Protein AF-A0A1R1MJH5-F1 (afdb_monomer_lite)

pLDDT: mean 70.51, std 16.41, range [31.42, 94.25]

Structure (mmCIF, N/CA/C/O backbone):
data_AF-A0A1R1MJH5-F1
#
_entry.id   AF-A0A1R1MJH5-F1
#
loop_
_atom_site.group_PDB
_atom_site.id
_atom_site.type_symbol
_atom_site.label_atom_id
_atom_site.label_alt_id
_atom_site.label_comp_id
_atom_site.label_asym_id
_atom_site.label_entity_id
_atom_site.label_seq_id
_atom_site.pdbx_PDB_ins_code
_atom_site.Cartn_x
_atom_site.Cartn_y
_atom_site.Cartn_z
_atom_site.occupancy
_atom_site.B_iso_or_equiv
_atom_site.auth_seq_id
_atom_site.auth_comp_id
_atom_site.auth_asym_id
_atom_site.auth_atom_id
_atom_site.pdbx_PDB_model_num
ATOM 1 N N . MET A 1 1 ? 32.918 17.765 -1.042 1.00 53.97 1 MET A N 1
ATOM 2 C CA . MET A 1 1 ? 32.740 16.580 -1.909 1.00 53.97 1 MET A CA 1
ATOM 3 C C . MET A 1 1 ? 31.893 15.475 -1.240 1.00 53.97 1 MET A C 1
ATOM 5 O O . MET A 1 1 ? 32.100 14.317 -1.552 1.00 53.97 1 MET A O 1
ATOM 9 N N . CYS A 1 2 ? 30.909 15.801 -0.374 1.00 69.25 2 CYS A N 1
ATOM 10 C CA . CYS A 1 2 ? 30.060 14.796 0.315 1.00 69.25 2 CYS A CA 1
ATOM 11 C C . CYS A 1 2 ? 28.548 15.100 0.307 1.00 69.25 2 CYS A C 1
ATOM 13 O O . CYS A 1 2 ? 27.757 14.283 0.765 1.00 69.25 2 CYS A O 1
ATOM 15 N N . ASN A 1 3 ? 28.113 16.252 -0.213 1.00 74.31 3 ASN A N 1
ATOM 16 C CA . ASN A 1 3 ? 26.700 16.648 -0.137 1.00 74.31 3 ASN A CA 1
ATOM 17 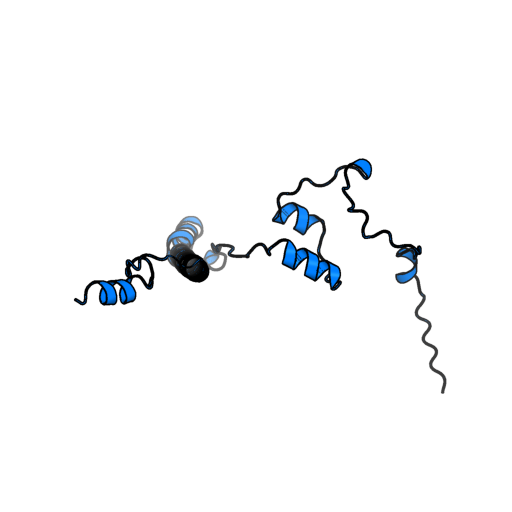C C . ASN A 1 3 ? 25.803 15.727 -0.977 1.00 74.31 3 ASN A C 1
ATOM 19 O O . ASN A 1 3 ? 24.674 15.445 -0.582 1.00 74.31 3 ASN A O 1
ATOM 23 N N . ALA A 1 4 ? 26.317 15.235 -2.108 1.00 73.56 4 ALA A N 1
ATOM 24 C CA . ALA A 1 4 ? 25.584 14.337 -2.994 1.00 73.56 4 ALA A CA 1
ATOM 25 C C . ALA A 1 4 ? 25.313 12.985 -2.323 1.00 73.56 4 ALA A C 1
ATOM 27 O O . ALA A 1 4 ? 24.180 12.524 -2.337 1.00 73.56 4 ALA A O 1
ATOM 28 N N . GLU A 1 5 ? 26.309 12.398 -1.657 1.00 78.94 5 GLU A N 1
ATOM 29 C CA . GLU A 1 5 ? 26.157 11.112 -0.963 1.00 78.94 5 GLU A CA 1
ATOM 30 C C . GLU A 1 5 ? 25.220 11.210 0.250 1.00 78.94 5 GLU A C 1
ATOM 32 O O . GLU A 1 5 ? 24.364 10.349 0.448 1.00 78.94 5 GLU A O 1
ATOM 37 N N . ILE A 1 6 ? 25.288 12.311 1.009 1.00 79.69 6 ILE A N 1
ATOM 38 C CA . ILE A 1 6 ? 24.347 12.575 2.112 1.00 79.69 6 ILE A CA 1
ATOM 39 C C . ILE A 1 6 ? 22.917 12.743 1.574 1.00 79.69 6 ILE A C 1
ATOM 41 O O . ILE A 1 6 ? 21.968 12.195 2.137 1.00 79.69 6 ILE A O 1
ATOM 45 N N . SER A 1 7 ? 22.757 13.449 0.452 1.00 73.94 7 SER A N 1
ATOM 46 C CA . SER A 1 7 ? 21.454 13.625 -0.198 1.00 73.94 7 SER A CA 1
ATOM 47 C C . SER A 1 7 ? 20.909 12.291 -0.720 1.00 73.94 7 SER A C 1
ATOM 49 O O . SER A 1 7 ? 19.758 11.961 -0.457 1.00 73.94 7 SER A O 1
ATOM 51 N N . LYS A 1 8 ? 21.741 11.454 -1.355 1.00 76.81 8 LYS A N 1
ATOM 52 C CA . LYS A 1 8 ? 21.364 10.101 -1.801 1.00 76.81 8 LYS A CA 1
ATOM 53 C C . LYS A 1 8 ? 20.891 9.230 -0.632 1.00 76.81 8 LYS A C 1
ATOM 55 O O . LYS A 1 8 ? 19.898 8.523 -0.776 1.00 76.81 8 LYS A O 1
ATOM 60 N N . ALA A 1 9 ? 21.538 9.309 0.533 1.00 74.50 9 ALA A N 1
ATOM 61 C CA . ALA A 1 9 ? 21.145 8.539 1.715 1.00 74.50 9 ALA A CA 1
ATOM 62 C C . ALA A 1 9 ? 19.782 8.970 2.294 1.00 74.50 9 ALA A C 1
ATOM 64 O O . ALA A 1 9 ? 18.968 8.119 2.649 1.00 74.50 9 ALA A O 1
ATOM 65 N N . ILE A 1 10 ? 19.512 10.278 2.367 1.00 72.31 10 ILE A N 1
ATOM 66 C CA . ILE A 1 10 ? 18.257 10.814 2.927 1.00 72.31 10 ILE A CA 1
ATOM 67 C C . ILE A 1 10 ? 17.105 10.656 1.931 1.00 72.31 10 ILE A C 1
ATOM 69 O O . ILE A 1 10 ? 16.021 10.179 2.274 1.00 72.31 10 ILE A O 1
ATOM 73 N N . THR A 1 11 ? 17.323 11.070 0.685 1.00 70.56 11 THR A N 1
ATOM 74 C CA . THR A 1 11 ? 16.286 11.112 -0.346 1.00 70.56 11 THR A CA 1
ATOM 75 C C . THR A 1 11 ? 16.148 9.781 -1.073 1.00 70.56 11 THR A C 1
ATOM 77 O O . THR A 1 11 ? 15.126 9.567 -1.717 1.00 70.56 11 THR A O 1
ATOM 80 N N . GLY A 1 12 ? 17.105 8.855 -0.957 1.00 66.50 12 GLY A N 1
ATOM 81 C CA . GLY A 1 12 ? 17.067 7.521 -1.573 1.00 66.50 12 GLY A CA 1
ATOM 82 C C . GLY A 1 12 ? 17.055 7.524 -3.105 1.00 66.50 12 GLY A C 1
ATOM 83 O O . GLY A 1 12 ? 16.678 6.525 -3.711 1.00 66.50 12 GLY A O 1
ATOM 84 N N . GLU A 1 13 ? 17.400 8.649 -3.730 1.00 63.50 13 GLU A N 1
ATOM 85 C CA . GLU A 1 13 ? 17.380 8.850 -5.177 1.00 63.50 13 GLU A CA 1
ATOM 86 C C . GLU A 1 13 ? 18.811 9.010 -5.690 1.00 63.50 13 GLU A C 1
ATOM 88 O O . GLU A 1 13 ? 19.578 9.803 -5.151 1.00 63.50 13 GLU A O 1
ATOM 93 N N . ILE A 1 14 ? 19.171 8.256 -6.731 1.00 64.31 14 ILE A N 1
ATOM 94 C CA . ILE A 1 14 ? 20.540 8.214 -7.261 1.00 64.31 14 ILE A CA 1
ATOM 95 C C . ILE A 1 14 ? 20.716 9.210 -8.423 1.00 64.31 14 ILE A C 1
ATOM 97 O O . ILE A 1 14 ? 21.725 9.904 -8.472 1.00 64.31 14 ILE A O 1
ATOM 101 N N . LEU A 1 15 ? 19.721 9.356 -9.311 1.00 54.62 15 LEU A N 1
ATOM 102 C CA . LEU A 1 15 ? 19.830 10.185 -10.523 1.00 54.62 15 LEU A CA 1
ATOM 103 C C . LEU A 1 15 ? 19.662 11.697 -10.311 1.00 54.62 15 LEU A C 1
ATOM 105 O O . LEU A 1 15 ? 20.277 12.479 -11.024 1.00 54.62 15 LEU A O 1
ATOM 109 N N . THR A 1 16 ? 18.838 12.146 -9.359 1.00 58.53 16 THR A N 1
ATOM 110 C CA . THR A 1 16 ? 18.654 13.591 -9.104 1.00 58.53 16 THR A CA 1
ATOM 111 C C . THR A 1 16 ? 19.905 14.224 -8.485 1.00 58.53 16 THR A C 1
ATOM 113 O O . THR A 1 16 ? 20.154 15.413 -8.680 1.00 58.53 16 THR A O 1
ATOM 116 N N . ALA A 1 17 ? 20.716 13.421 -7.787 1.00 58.12 17 ALA A N 1
ATOM 117 C CA . ALA A 1 17 ? 21.965 13.841 -7.159 1.00 58.12 17 ALA A CA 1
ATOM 118 C C . ALA A 1 17 ? 23.191 13.717 -8.083 1.00 58.12 17 ALA A C 1
ATOM 120 O O . ALA A 1 17 ? 24.133 14.497 -7.935 1.00 58.12 17 ALA A O 1
ATOM 121 N N . ASP A 1 18 ? 23.189 12.767 -9.025 1.00 59.12 18 ASP A N 1
ATOM 122 C CA . ASP A 1 18 ? 24.289 12.549 -9.968 1.00 59.12 18 ASP A CA 1
ATOM 123 C C . ASP A 1 18 ? 23.952 13.164 -11.331 1.00 59.12 18 ASP A C 1
ATOM 125 O O . ASP A 1 18 ? 23.244 12.579 -12.150 1.00 59.12 18 ASP A O 1
ATOM 129 N N . LYS A 1 19 ? 24.446 14.382 -11.585 1.00 53.78 19 LYS A N 1
ATOM 130 C CA . LYS A 1 19 ? 24.326 15.056 -12.888 1.00 53.78 19 LYS A CA 1
ATOM 131 C C . LYS A 1 19 ? 25.270 14.412 -13.915 1.00 53.78 19 LYS A C 1
ATOM 133 O O . LYS A 1 19 ? 26.179 15.058 -14.426 1.00 53.78 19 LYS A O 1
ATOM 138 N N . GLY A 1 20 ? 25.070 13.131 -14.207 1.00 56.78 20 GLY A N 1
ATOM 139 C CA . GLY A 1 20 ? 25.690 12.449 -15.336 1.00 56.78 20 GLY A CA 1
ATOM 140 C C . GLY A 1 20 ? 24.938 12.803 -16.617 1.00 56.78 20 GLY A C 1
ATOM 141 O O . GLY A 1 20 ? 23.724 12.645 -16.687 1.00 56.78 20 GLY A O 1
ATOM 142 N N . ASN A 1 21 ? 25.655 13.283 -17.632 1.00 56.31 21 ASN A N 1
ATOM 143 C CA . ASN A 1 21 ? 25.151 13.837 -18.899 1.00 56.31 21 ASN A CA 1
ATOM 144 C C . ASN A 1 21 ? 24.396 12.832 -19.810 1.00 56.31 21 ASN A C 1
ATOM 146 O O . ASN A 1 21 ? 24.284 13.029 -21.017 1.00 56.31 21 ASN A O 1
ATOM 150 N N . THR A 1 22 ? 23.912 11.704 -19.288 1.00 59.91 22 THR A N 1
ATOM 151 C CA . THR A 1 22 ? 23.217 10.675 -20.070 1.00 59.91 22 THR A CA 1
ATOM 152 C C . THR A 1 22 ? 22.180 9.973 -19.197 1.00 59.91 22 THR A C 1
ATOM 154 O O . THR A 1 22 ? 22.496 9.075 -18.419 1.00 59.91 22 THR A O 1
ATOM 157 N N . GLY A 1 23 ? 20.918 10.392 -19.306 1.00 63.09 23 GLY A N 1
ATOM 158 C CA . GLY A 1 23 ? 19.806 9.701 -18.658 1.00 63.09 23 GLY A CA 1
ATOM 159 C C . GLY A 1 23 ? 19.523 8.373 -19.361 1.00 63.09 23 GLY A C 1
ATOM 160 O O . GLY A 1 23 ? 19.126 8.362 -20.522 1.00 63.09 23 GLY A O 1
ATOM 161 N N . SER A 1 24 ? 19.719 7.248 -18.670 1.00 71.50 24 SER A N 1
ATOM 162 C CA . SER A 1 24 ? 19.341 5.922 -19.176 1.00 71.50 24 SER A CA 1
ATOM 163 C C . SER A 1 24 ? 17.858 5.643 -18.906 1.00 71.50 24 SER A C 1
ATOM 165 O O . SER A 1 24 ? 17.382 5.825 -17.783 1.00 71.50 24 SER A O 1
ATOM 167 N N . TYR A 1 25 ? 17.121 5.156 -19.910 1.00 72.12 25 TYR A N 1
ATOM 168 C CA . TYR A 1 25 ? 15.702 4.785 -19.781 1.00 72.12 25 TYR A CA 1
ATOM 169 C C . TYR A 1 25 ? 15.461 3.750 -18.668 1.00 72.12 25 TYR A C 1
ATOM 171 O O . TYR A 1 25 ? 14.515 3.870 -17.887 1.00 72.12 25 TYR A O 1
ATOM 179 N N . ALA A 1 26 ? 16.368 2.775 -18.529 1.00 72.75 26 ALA A N 1
ATOM 180 C CA . ALA A 1 26 ? 16.310 1.771 -17.466 1.00 72.75 26 ALA A CA 1
ATOM 181 C C . ALA A 1 26 ? 16.351 2.410 -16.068 1.00 72.75 26 ALA A C 1
ATOM 183 O O . ALA A 1 26 ? 15.689 1.952 -15.138 1.00 72.75 26 ALA A O 1
ATOM 184 N N . LEU A 1 27 ? 17.086 3.512 -15.932 1.00 69.12 27 LEU A N 1
ATOM 185 C CA . LEU A 1 27 ? 17.245 4.218 -14.671 1.00 69.12 27 LEU A CA 1
ATOM 186 C C . LEU A 1 27 ? 16.001 5.048 -14.335 1.00 69.12 27 LEU A C 1
ATOM 188 O O . LEU A 1 27 ? 15.529 5.005 -13.200 1.00 69.12 27 LEU A O 1
ATOM 192 N N . ALA A 1 28 ? 15.396 5.710 -15.326 1.00 74.44 28 ALA A N 1
ATOM 193 C CA . ALA A 1 28 ? 14.120 6.408 -15.155 1.00 74.44 28 ALA A CA 1
ATOM 194 C C . ALA A 1 28 ? 13.000 5.466 -14.661 1.00 74.44 28 ALA A C 1
ATOM 196 O O . ALA A 1 28 ? 12.231 5.836 -13.771 1.00 74.44 28 ALA A O 1
ATOM 197 N N . LYS A 1 29 ? 12.957 4.221 -15.163 1.00 80.00 29 LYS A N 1
ATOM 198 C CA . LYS A 1 29 ?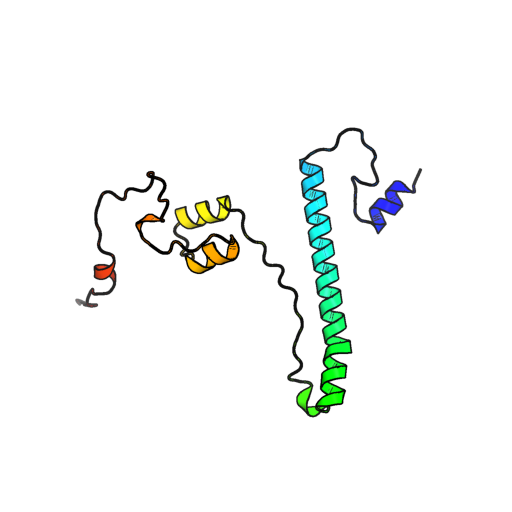 12.000 3.197 -14.711 1.00 80.00 29 LYS A CA 1
ATOM 199 C C . LYS A 1 29 ? 12.177 2.851 -13.226 1.00 80.00 29 LYS A C 1
ATOM 201 O O . LYS A 1 29 ? 11.210 2.899 -12.467 1.00 80.00 29 LYS A O 1
ATOM 206 N N . VAL A 1 30 ? 13.409 2.587 -12.784 1.00 80.31 30 VAL A N 1
ATOM 207 C CA . VAL A 1 30 ? 13.711 2.281 -11.369 1.00 80.31 30 VAL A CA 1
ATOM 208 C C . VAL A 1 30 ? 13.367 3.460 -10.449 1.00 80.31 30 VAL A C 1
ATOM 210 O O . VAL A 1 30 ? 12.852 3.271 -9.340 1.00 80.31 30 VAL A O 1
ATOM 213 N N . HIS A 1 31 ? 13.602 4.688 -10.912 1.00 78.06 31 HIS A N 1
ATOM 214 C CA . HIS A 1 31 ? 13.219 5.901 -10.192 1.00 78.06 31 HIS A CA 1
ATOM 215 C C . HIS A 1 31 ? 11.707 6.004 -9.996 1.00 78.06 31 HIS A C 1
ATOM 217 O O . HIS A 1 31 ? 11.242 6.204 -8.871 1.00 78.06 31 HIS A O 1
ATOM 223 N N . TYR A 1 32 ? 10.938 5.801 -11.064 1.00 81.69 32 TYR A N 1
ATOM 224 C CA . TYR A 1 32 ? 9.482 5.804 -10.998 1.00 81.69 32 TYR A CA 1
ATOM 225 C C . TYR A 1 32 ? 8.947 4.730 -10.037 1.00 81.69 32 TYR A C 1
ATOM 227 O O . TYR A 1 32 ? 8.088 5.009 -9.197 1.00 81.69 32 TYR A O 1
ATOM 235 N N . GLU A 1 33 ? 9.507 3.519 -10.072 1.00 83.38 33 GLU A N 1
ATOM 236 C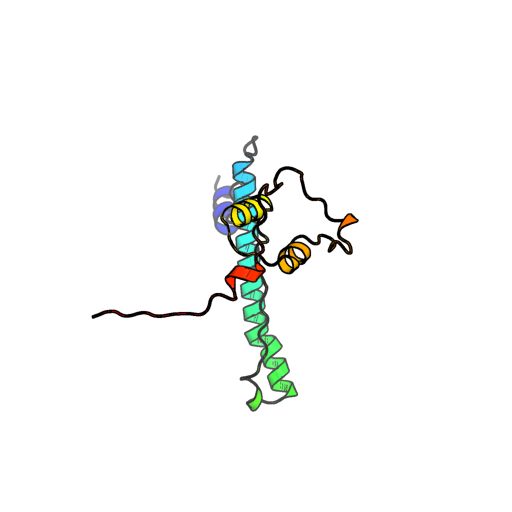 CA . GLU A 1 33 ? 9.138 2.444 -9.144 1.00 83.38 33 GLU A CA 1
ATOM 237 C C . GLU A 1 33 ? 9.439 2.795 -7.680 1.00 83.38 33 GLU A C 1
ATOM 239 O O . GLU A 1 33 ? 8.637 2.504 -6.786 1.00 83.38 33 GLU A O 1
ATOM 244 N N . THR A 1 34 ? 10.578 3.437 -7.414 1.00 84.50 34 THR A N 1
ATOM 245 C CA . THR A 1 34 ? 10.975 3.858 -6.061 1.00 84.50 34 THR A CA 1
ATOM 246 C C . THR A 1 34 ? 10.053 4.951 -5.529 1.00 84.50 34 THR A C 1
ATOM 248 O O . THR A 1 34 ? 9.575 4.855 -4.393 1.00 84.50 34 THR A O 1
ATOM 251 N N . LEU A 1 35 ? 9.724 5.940 -6.365 1.00 83.81 35 LEU A N 1
ATOM 252 C CA . LEU A 1 35 ? 8.749 6.983 -6.045 1.00 83.81 35 LEU A CA 1
ATOM 253 C C . LEU A 1 35 ? 7.373 6.381 -5.743 1.00 83.81 35 LEU A C 1
ATOM 255 O O . LEU A 1 35 ? 6.789 6.673 -4.698 1.00 83.81 35 LEU A O 1
ATOM 259 N N . LYS A 1 36 ? 6.891 5.458 -6.584 1.00 87.56 36 LYS A N 1
ATOM 260 C CA . LYS A 1 36 ? 5.625 4.739 -6.373 1.00 87.56 36 LYS A CA 1
ATOM 261 C C . LYS A 1 36 ? 5.625 3.972 -5.047 1.00 87.56 36 LYS A C 1
ATOM 263 O O . LYS A 1 36 ? 4.673 4.066 -4.269 1.00 87.56 36 LYS A O 1
ATOM 268 N N . LYS A 1 37 ? 6.707 3.246 -4.738 1.00 86.62 37 LYS A N 1
ATOM 269 C CA . LYS A 1 37 ? 6.880 2.522 -3.462 1.00 86.62 37 LYS A CA 1
ATOM 270 C C . LYS A 1 37 ? 6.866 3.471 -2.261 1.00 86.62 37 LYS A C 1
ATOM 272 O O . LYS A 1 37 ? 6.250 3.149 -1.244 1.00 86.62 37 LYS A O 1
ATOM 277 N N . ARG A 1 38 ? 7.504 4.641 -2.362 1.00 86.12 38 ARG A N 1
ATOM 278 C CA . ARG A 1 38 ? 7.474 5.667 -1.309 1.00 86.12 38 ARG A CA 1
ATOM 279 C C . ARG A 1 38 ? 6.072 6.240 -1.128 1.00 86.12 38 ARG A C 1
ATOM 281 O O . ARG A 1 38 ? 5.592 6.268 0.002 1.00 86.12 38 ARG A O 1
ATOM 288 N N . GLY A 1 39 ? 5.395 6.604 -2.215 1.00 89.38 39 GLY A N 1
ATOM 289 C CA . GLY A 1 39 ? 4.018 7.100 -2.181 1.00 89.38 39 GLY A CA 1
ATOM 290 C C . GLY A 1 39 ? 3.072 6.127 -1.474 1.00 89.38 39 GLY A C 1
ATOM 291 O O . GLY A 1 39 ? 2.345 6.518 -0.564 1.00 89.38 39 GLY A O 1
ATOM 292 N N . ARG A 1 40 ? 3.173 4.828 -1.784 1.00 90.44 40 ARG A N 1
ATOM 293 C CA . ARG A 1 40 ? 2.413 3.766 -1.098 1.00 90.44 40 ARG A CA 1
ATOM 294 C C . ARG A 1 40 ? 2.665 3.720 0.405 1.00 90.44 40 ARG A C 1
ATOM 296 O O . ARG A 1 40 ? 1.722 3.599 1.186 1.00 90.44 40 ARG A O 1
ATOM 303 N N . LYS A 1 41 ? 3.930 3.815 0.825 1.00 89.50 41 LYS A N 1
ATOM 304 C CA . LYS A 1 41 ? 4.294 3.830 2.251 1.00 89.50 41 LYS A CA 1
ATOM 305 C C . LYS A 1 41 ? 3.703 5.046 2.961 1.00 89.50 41 LYS A C 1
ATOM 307 O O . LYS A 1 41 ? 3.137 4.883 4.038 1.00 89.50 41 LYS A O 1
ATOM 312 N N . VAL A 1 42 ? 3.794 6.226 2.348 1.00 92.19 42 VAL A N 1
ATOM 313 C CA . VAL A 1 42 ? 3.231 7.468 2.898 1.00 92.19 42 VAL A CA 1
ATOM 314 C C . VAL A 1 42 ? 1.713 7.362 3.022 1.00 92.19 42 VAL A C 1
ATOM 316 O O . VAL A 1 42 ? 1.175 7.598 4.099 1.00 92.19 42 VAL A O 1
ATOM 319 N N . ALA A 1 43 ? 1.024 6.910 1.975 1.00 92.12 43 ALA A N 1
ATOM 320 C CA . ALA A 1 43 ? -0.420 6.708 2.007 1.00 92.12 43 ALA A CA 1
ATOM 321 C C . ALA A 1 43 ? -0.835 5.690 3.088 1.00 92.12 43 ALA A C 1
ATOM 323 O O . ALA A 1 43 ? -1.757 5.945 3.861 1.00 92.12 43 ALA A O 1
ATOM 324 N N . LYS A 1 44 ? -0.107 4.576 3.246 1.00 92.00 44 LYS A N 1
ATOM 325 C CA . LYS A 1 44 ? -0.362 3.611 4.331 1.00 92.00 44 LYS A CA 1
ATOM 326 C C . LYS A 1 44 ? -0.138 4.216 5.723 1.00 92.00 44 LYS A C 1
ATOM 328 O O . LYS A 1 44 ? -0.930 3.962 6.629 1.00 92.00 44 LYS A O 1
ATOM 333 N N . ALA A 1 45 ? 0.919 5.007 5.904 1.00 92.56 45 ALA A N 1
ATOM 334 C CA . ALA A 1 45 ? 1.196 5.691 7.167 1.00 92.56 45 ALA A CA 1
ATOM 335 C C . ALA A 1 45 ? 0.104 6.717 7.511 1.00 92.56 45 ALA A C 1
ATOM 337 O O . ALA A 1 45 ? -0.329 6.799 8.663 1.00 92.56 45 ALA A O 1
ATOM 338 N N . LEU A 1 46 ? -0.390 7.440 6.505 1.00 93.94 46 LEU A N 1
ATOM 339 C CA . LEU A 1 46 ? -1.478 8.401 6.643 1.00 93.94 46 LEU A CA 1
ATOM 340 C C . LEU A 1 46 ? -2.792 7.703 7.011 1.00 93.94 46 LEU A C 1
ATOM 342 O O . LEU A 1 46 ? -3.419 8.080 7.997 1.00 93.94 46 LEU A O 1
ATOM 346 N N . ALA A 1 47 ? -3.153 6.624 6.309 1.00 93.19 47 ALA A N 1
ATOM 347 C CA . ALA A 1 47 ? -4.321 5.809 6.647 1.00 93.19 47 ALA A CA 1
ATOM 348 C C . ALA A 1 47 ? -4.249 5.271 8.084 1.00 93.19 47 ALA A C 1
ATOM 350 O O . ALA A 1 47 ? -5.211 5.383 8.838 1.00 93.19 47 ALA A O 1
ATOM 351 N N . ASN A 1 48 ? -3.095 4.739 8.500 1.00 92.69 48 ASN A N 1
ATOM 352 C CA . ASN A 1 48 ? -2.907 4.240 9.863 1.00 92.69 48 ASN A CA 1
ATOM 353 C C . ASN A 1 48 ? -3.069 5.352 10.912 1.00 92.69 48 ASN A C 1
ATOM 355 O O . ASN A 1 48 ? -3.719 5.159 11.937 1.00 92.69 48 ASN A O 1
ATOM 359 N N . THR A 1 49 ? -2.512 6.531 10.637 1.00 94.25 49 THR A N 1
ATOM 360 C CA . THR A 1 49 ? -2.623 7.681 11.539 1.00 94.25 49 THR A CA 1
ATOM 361 C C . THR A 1 49 ? -4.076 8.118 11.683 1.00 94.25 49 THR A C 1
ATOM 363 O O . THR A 1 49 ? -4.562 8.193 12.807 1.00 94.25 49 THR A O 1
ATOM 366 N N . LEU A 1 50 ? -4.792 8.306 10.569 1.00 92.75 50 LEU A N 1
ATOM 367 C CA . LEU A 1 50 ? -6.202 8.705 10.573 1.00 92.75 50 LEU A CA 1
ATOM 368 C C . LEU A 1 50 ? -7.108 7.677 11.259 1.00 92.75 50 LEU A C 1
ATOM 370 O O . LEU A 1 50 ? -7.986 8.060 12.030 1.00 92.75 50 LEU A O 1
ATOM 374 N N . ASN A 1 51 ? -6.866 6.384 11.033 1.00 91.56 51 ASN A N 1
ATOM 375 C CA . ASN A 1 51 ? -7.608 5.307 11.693 1.00 91.56 51 ASN A CA 1
ATOM 376 C C . ASN A 1 51 ? -7.390 5.297 13.208 1.00 91.56 51 ASN A C 1
ATOM 378 O O . ASN A 1 51 ? -8.317 5.025 13.966 1.00 91.56 51 ASN A O 1
ATOM 382 N N . ARG A 1 52 ? -6.164 5.581 13.663 1.00 89.38 52 ARG A N 1
ATOM 383 C CA . ARG A 1 52 ? -5.824 5.568 15.090 1.00 89.38 52 ARG A CA 1
ATOM 384 C C . ARG A 1 52 ? -6.325 6.805 15.831 1.00 89.38 52 ARG A C 1
ATOM 386 O O . ARG A 1 52 ? -6.637 6.691 17.014 1.00 89.38 52 ARG A O 1
ATOM 393 N N . THR A 1 53 ? -6.346 7.961 15.171 1.00 91.81 53 THR A N 1
ATOM 394 C CA . THR A 1 53 ? -6.710 9.240 15.791 1.00 91.81 53 THR A CA 1
ATOM 395 C C . THR A 1 53 ? -8.100 9.682 15.362 1.00 91.81 53 THR A C 1
ATOM 397 O O . THR A 1 53 ? -9.071 9.382 16.045 1.00 91.81 53 THR A O 1
ATOM 400 N N . LEU A 1 54 ? -8.203 10.357 14.221 1.00 89.94 54 LEU A N 1
ATOM 401 C CA . LEU A 1 54 ? -9.370 11.131 13.817 1.00 89.94 54 LEU A CA 1
ATOM 402 C C . LEU A 1 54 ? -10.639 10.281 13.724 1.00 89.94 54 LEU A C 1
ATOM 404 O O . LEU A 1 54 ? -11.658 10.641 14.303 1.00 89.94 54 LEU A O 1
ATOM 408 N N . ILE A 1 55 ? -10.571 9.130 13.055 1.00 88.69 55 ILE A N 1
ATOM 409 C CA . ILE A 1 55 ? -11.744 8.271 12.860 1.00 88.69 55 ILE A CA 1
ATOM 410 C C . ILE A 1 55 ? -12.210 7.695 14.202 1.00 88.69 55 ILE A C 1
ATOM 412 O O . ILE A 1 55 ? -13.402 7.706 14.504 1.00 88.69 55 ILE A O 1
ATOM 416 N N . ARG A 1 56 ? -11.268 7.270 15.049 1.00 88.31 56 ARG A N 1
ATOM 417 C CA . ARG A 1 56 ? -11.571 6.786 16.397 1.00 88.31 56 ARG A CA 1
ATOM 4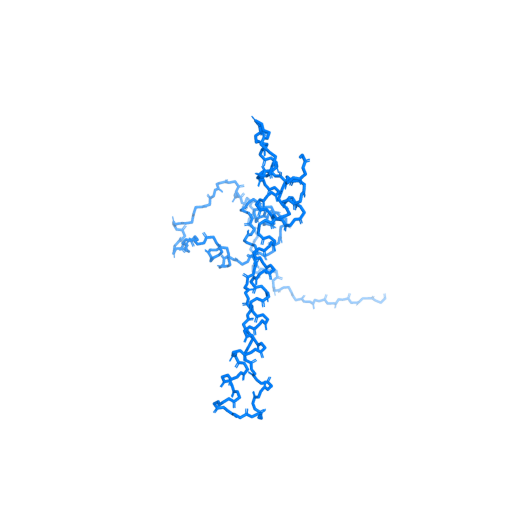18 C C . ARG A 1 56 ? -12.189 7.878 17.271 1.00 88.31 56 ARG A C 1
ATOM 420 O O . ARG A 1 56 ? -13.180 7.610 17.937 1.00 88.31 56 ARG A O 1
ATOM 427 N N . TRP A 1 57 ? -11.631 9.089 17.264 1.00 89.81 57 TRP A N 1
ATOM 428 C CA . TRP A 1 57 ? -12.144 10.211 18.056 1.00 89.81 57 TRP A CA 1
ATOM 429 C C . TRP A 1 57 ? -13.555 10.612 17.631 1.00 89.81 57 TRP A C 1
ATOM 431 O O . TRP A 1 57 ? -14.394 10.867 18.487 1.00 89.81 57 TRP A O 1
ATOM 441 N N . ILE A 1 58 ? -13.844 10.611 16.327 1.00 88.56 58 ILE A N 1
ATOM 442 C CA . ILE A 1 58 ? -15.189 10.895 15.814 1.00 88.56 58 ILE A CA 1
ATOM 443 C C . ILE A 1 58 ? -16.185 9.839 16.303 1.00 88.56 58 ILE A C 1
ATOM 445 O O . ILE A 1 58 ? -17.265 10.197 16.767 1.00 88.56 58 ILE A O 1
ATOM 449 N N . VAL A 1 59 ? -15.838 8.550 16.235 1.00 88.12 59 VAL A N 1
ATOM 450 C CA . VAL A 1 59 ? -16.730 7.480 16.711 1.00 88.12 59 VAL A CA 1
ATOM 451 C C . VAL A 1 59 ? -16.932 7.568 18.224 1.00 88.12 59 VAL A C 1
ATOM 453 O O . VAL A 1 59 ? -18.065 7.501 18.689 1.00 88.12 59 VAL A O 1
ATOM 456 N N . GLU A 1 60 ? -15.861 7.789 18.986 1.00 88.38 60 GLU A N 1
ATOM 457 C CA . GLU A 1 60 ? -15.917 7.888 20.447 1.00 88.38 60 GLU A CA 1
ATOM 458 C C . GLU A 1 60 ? -16.772 9.072 20.921 1.00 88.38 60 GLU A C 1
ATOM 460 O O . GLU A 1 60 ? -17.554 8.918 21.858 1.00 88.38 60 GLU A O 1
ATOM 465 N N . LEU A 1 61 ? -16.673 10.227 20.253 1.00 87.50 61 LEU A N 1
ATOM 466 C CA . LEU A 1 61 ? -17.451 11.422 20.596 1.00 87.50 61 LEU A CA 1
ATOM 467 C C . LEU A 1 61 ? -18.938 11.304 20.239 1.00 87.50 61 LEU A C 1
ATOM 469 O O . LEU A 1 61 ? -19.768 11.824 20.978 1.00 87.50 61 LEU A O 1
ATOM 473 N N . ASN A 1 62 ? -19.286 10.649 19.126 1.00 88.44 62 ASN A N 1
ATOM 474 C CA . ASN A 1 62 ? -20.680 10.566 18.673 1.00 88.44 62 ASN A CA 1
ATOM 475 C C . ASN A 1 62 ? -21.446 9.373 19.263 1.00 88.44 62 ASN A C 1
ATOM 477 O O . ASN A 1 62 ? -22.651 9.468 19.475 1.00 88.44 62 ASN A O 1
ATOM 481 N N . TYR A 1 63 ? -20.766 8.251 19.508 1.00 85.19 63 TYR A N 1
ATOM 482 C CA . TYR A 1 63 ? -21.403 6.965 19.818 1.00 85.19 63 TYR A CA 1
ATOM 483 C C . TYR A 1 63 ? -20.943 6.338 21.141 1.00 85.19 63 TYR A C 1
ATOM 485 O O . TYR A 1 63 ? -21.449 5.286 21.533 1.00 85.19 63 TYR A O 1
ATOM 493 N N . GLY A 1 64 ? -19.998 6.967 21.842 1.00 81.31 64 GLY A N 1
ATOM 494 C CA . GLY A 1 64 ? -19.437 6.439 23.081 1.00 81.31 64 GLY A CA 1
ATOM 495 C C . GLY A 1 64 ? -18.452 5.285 22.864 1.00 81.31 64 GLY A C 1
ATOM 496 O O . GLY A 1 64 ? -18.191 4.828 21.748 1.00 81.31 64 GLY A O 1
ATOM 497 N N . LYS A 1 65 ? -17.853 4.812 23.962 1.00 79.00 65 LYS A N 1
ATOM 498 C CA . LYS A 1 65 ? -16.773 3.807 23.932 1.00 79.00 65 LYS A CA 1
ATOM 499 C C . LYS A 1 65 ? -17.244 2.400 23.556 1.00 79.00 65 LYS A C 1
ATOM 501 O O . LYS A 1 65 ? -16.425 1.595 23.118 1.00 79.00 65 LYS A O 1
ATOM 506 N N . ASP A 1 66 ? -18.537 2.116 23.668 1.00 76.31 66 ASP A N 1
ATOM 507 C CA . ASP A 1 66 ? -19.093 0.780 23.429 1.00 76.31 66 ASP A CA 1
ATOM 508 C C . ASP A 1 66 ? -19.032 0.389 21.943 1.00 76.31 66 ASP A C 1
ATOM 510 O O . ASP A 1 66 ? -18.814 -0.774 21.597 1.00 76.31 66 ASP A O 1
ATOM 514 N N . LEU A 1 67 ? -19.120 1.376 21.043 1.00 77.12 67 LEU A N 1
ATOM 515 C CA . LEU A 1 67 ? -19.127 1.175 19.589 1.00 77.12 67 LEU A CA 1
ATOM 516 C C . LEU A 1 67 ? -17.743 1.315 18.936 1.00 77.12 67 LEU A C 1
ATOM 518 O O . LEU A 1 67 ? -17.607 1.200 17.718 1.00 77.12 67 LEU A O 1
ATOM 522 N N . LEU A 1 68 ? -16.681 1.467 19.732 1.00 74.12 68 LEU A N 1
ATOM 523 C CA . LEU A 1 68 ? -15.317 1.640 19.226 1.00 74.12 68 LEU A CA 1
ATOM 524 C C . LEU A 1 68 ? -14.813 0.422 18.424 1.00 74.12 68 LEU A C 1
ATOM 526 O O . LEU A 1 68 ? -13.954 0.554 17.551 1.00 74.12 68 LEU A O 1
ATOM 530 N N . HIS A 1 69 ? -15.365 -0.765 18.681 1.00 75.94 69 HIS A N 1
ATOM 531 C CA . HIS A 1 69 ? -15.036 -1.997 17.963 1.00 75.94 69 HIS A CA 1
ATOM 532 C C . HIS A 1 69 ? -15.570 -2.032 16.516 1.00 75.94 69 HIS A C 1
ATOM 534 O O . HIS A 1 69 ? -15.008 -2.743 15.685 1.00 75.94 69 HIS A O 1
ATOM 540 N N . LEU A 1 70 ? -16.595 -1.231 16.195 1.00 76.75 70 LEU A N 1
ATOM 541 C CA . LEU A 1 70 ? -17.186 -1.094 14.854 1.00 76.75 70 LEU A CA 1
ATOM 542 C C . LEU A 1 70 ? -16.557 0.040 14.028 1.00 76.75 70 LEU A C 1
ATOM 544 O O . LEU A 1 70 ? -17.058 0.384 12.959 1.00 76.75 70 LEU A O 1
ATOM 548 N N . THR A 1 71 ? -15.463 0.637 14.510 1.00 83.06 71 THR A N 1
ATOM 549 C CA . THR A 1 71 ? -14.834 1.787 13.852 1.00 83.06 71 THR A CA 1
ATOM 550 C C . THR A 1 71 ? -14.427 1.442 12.408 1.00 83.06 71 THR A C 1
ATOM 552 O O . THR A 1 71 ? -13.662 0.489 12.202 1.00 83.06 71 THR A O 1
ATOM 555 N N . PRO A 1 72 ? -14.880 2.216 11.400 1.00 85.88 72 PRO A N 1
ATOM 556 C CA . PRO A 1 72 ? -14.506 1.982 10.012 1.00 85.88 72 PRO A CA 1
ATOM 557 C C . PRO A 1 72 ? -13.005 2.206 9.816 1.00 85.88 72 PRO A C 1
ATOM 559 O O . PRO A 1 72 ? -12.400 3.077 10.438 1.00 85.88 72 PRO A O 1
ATOM 562 N N . LYS A 1 73 ? -12.386 1.421 8.931 1.00 88.00 73 LYS A N 1
ATOM 563 C CA . LYS A 1 73 ? -10.958 1.545 8.615 1.00 88.00 73 LYS A CA 1
ATOM 564 C C . LYS A 1 73 ? -10.787 2.126 7.223 1.00 88.00 73 LYS A C 1
ATOM 566 O O . LYS A 1 73 ? -11.160 1.505 6.234 1.00 88.00 73 LYS A O 1
ATOM 571 N N . LEU A 1 74 ? -10.163 3.293 7.152 1.00 88.81 74 LEU A N 1
ATOM 572 C CA . LEU A 1 74 ? -9.671 3.863 5.912 1.00 88.81 74 LEU A CA 1
ATOM 573 C C . LEU A 1 74 ? -8.495 3.026 5.402 1.00 88.81 74 LEU A C 1
ATOM 575 O O . LEU A 1 74 ? -7.499 2.835 6.105 1.00 88.81 74 LEU A O 1
ATOM 579 N N . GLN A 1 75 ? -8.589 2.564 4.161 1.00 88.31 75 GLN A N 1
ATOM 580 C CA . GLN A 1 75 ? -7.503 1.896 3.461 1.00 88.31 75 GLN A CA 1
ATOM 581 C C . GLN A 1 75 ? -7.429 2.424 2.032 1.00 88.31 75 GLN A C 1
ATOM 583 O O . GLN A 1 75 ? -8.441 2.531 1.347 1.00 88.31 75 GLN A O 1
ATOM 588 N N . PHE A 1 76 ? -6.217 2.742 1.585 1.00 86.81 76 PHE A N 1
ATOM 589 C CA . PHE A 1 76 ? -5.966 3.077 0.190 1.00 86.81 76 PHE A CA 1
ATOM 590 C C . PHE A 1 76 ? -5.849 1.794 -0.633 1.00 86.81 76 PHE A C 1
ATOM 592 O O . PHE A 1 76 ? -5.121 0.873 -0.242 1.00 86.81 76 PHE A O 1
ATOM 599 N N . ASP A 1 77 ? -6.553 1.738 -1.764 1.00 84.88 77 ASP A N 1
ATOM 600 C CA . ASP A 1 77 ? -6.375 0.671 -2.744 1.00 84.88 77 ASP A CA 1
ATOM 601 C C . ASP A 1 77 ? -5.135 0.976 -3.598 1.00 84.88 77 ASP A C 1
ATOM 603 O O . ASP A 1 77 ? -4.992 2.065 -4.152 1.00 84.88 77 ASP A O 1
ATOM 607 N N . PHE A 1 78 ? -4.210 0.020 -3.666 1.00 80.38 78 PHE A N 1
ATOM 608 C CA . PHE A 1 78 ? -2.973 0.133 -4.442 1.00 80.38 78 PHE A CA 1
ATOM 609 C C . PHE A 1 78 ? -2.889 -0.893 -5.570 1.00 80.38 78 PHE A C 1
ATOM 611 O O . PHE A 1 78 ? -1.784 -1.098 -6.092 1.00 80.38 78 PHE A O 1
ATOM 618 N N . LYS A 1 79 ? -4.009 -1.552 -5.909 1.00 78.69 79 LYS A N 1
ATOM 619 C CA . LYS A 1 79 ? -4.081 -2.500 -7.023 1.00 78.69 79 LYS A CA 1
ATOM 620 C C . LYS A 1 79 ? -3.464 -1.877 -8.267 1.00 78.69 79 LYS A C 1
ATOM 622 O O . LYS A 1 79 ? -3.835 -0.786 -8.695 1.00 78.69 79 LYS A O 1
ATOM 627 N N . GLU A 1 80 ? -2.465 -2.563 -8.803 1.00 74.50 80 GLU A N 1
ATOM 628 C CA . GLU A 1 80 ? -1.894 -2.203 -10.090 1.00 74.50 80 GLU A CA 1
ATOM 629 C C . GLU A 1 80 ? -2.831 -2.731 -11.163 1.00 74.50 80 GLU A C 1
ATOM 631 O O . GLU A 1 80 ? -3.182 -3.910 -11.153 1.00 74.50 80 GLU A O 1
ATOM 636 N N . ILE A 1 81 ? -3.257 -1.844 -12.057 1.00 73.94 81 ILE A N 1
ATOM 637 C CA . ILE A 1 81 ? -3.943 -2.263 -13.272 1.00 73.94 81 ILE A CA 1
ATOM 638 C C . ILE A 1 81 ? -2.877 -2.975 -14.114 1.00 73.94 81 ILE A C 1
ATOM 640 O O . ILE A 1 81 ? -1.837 -2.361 -14.380 1.00 73.94 81 ILE A O 1
ATOM 644 N N . PRO A 1 82 ? -3.070 -4.259 -14.462 1.00 73.62 82 PRO A N 1
ATOM 645 C CA . PRO A 1 82 ? -2.110 -4.977 -15.288 1.00 73.62 82 PRO A CA 1
ATOM 646 C C . PRO A 1 82 ? -1.972 -4.288 -16.647 1.00 73.62 82 PRO A C 1
ATOM 648 O O . PRO A 1 82 ? -2.909 -3.660 -17.147 1.00 73.62 82 PRO A O 1
ATOM 651 N N . GLU A 1 83 ? -0.803 -4.398 -17.268 1.00 78.94 83 GLU A N 1
ATOM 652 C CA . GLU A 1 83 ? -0.645 -3.934 -18.646 1.00 78.94 83 GLU A CA 1
ATOM 653 C C . GLU A 1 83 ? -1.502 -4.800 -19.580 1.00 78.94 83 GLU A C 1
ATOM 655 O O . GLU A 1 83 ? -1.680 -5.999 -19.354 1.00 78.94 83 GLU A O 1
ATOM 660 N N . TRP A 1 84 ? -2.036 -4.202 -20.647 1.00 76.88 84 TRP A N 1
ATOM 661 C CA . TRP A 1 84 ? -2.929 -4.891 -21.588 1.00 76.88 84 TRP A CA 1
ATOM 662 C C . TRP A 1 84 ? -2.300 -6.157 -22.193 1.00 76.88 84 TRP A C 1
ATOM 664 O O . TRP A 1 84 ? -2.990 -7.136 -22.467 1.00 76.88 84 TRP A O 1
ATOM 674 N N . GLU A 1 85 ? -0.979 -6.172 -22.372 1.00 81.00 85 GLU A N 1
ATOM 675 C CA . GLU A 1 85 ? -0.241 -7.344 -22.853 1.00 81.00 85 GLU A CA 1
ATOM 676 C C . GLU A 1 85 ? -0.307 -8.520 -21.880 1.00 81.00 85 GLU A C 1
ATOM 678 O O . GLU A 1 85 ? -0.578 -9.638 -22.302 1.00 81.00 85 GLU A O 1
ATOM 683 N N . GLN A 1 86 ? -0.166 -8.263 -20.578 1.00 79.12 86 GLN A N 1
ATOM 684 C CA . GLN A 1 86 ? -0.276 -9.294 -19.543 1.00 79.12 86 GLN A CA 1
ATOM 685 C C . GLN A 1 86 ? -1.690 -9.873 -19.476 1.00 79.12 86 GLN A C 1
ATOM 687 O O . GLN A 1 86 ? -1.866 -11.062 -19.220 1.00 79.12 86 GLN A O 1
ATOM 692 N N . VAL A 1 87 ? -2.698 -9.033 -19.722 1.00 79.56 87 VAL A N 1
ATOM 693 C CA . VAL A 1 87 ? -4.096 -9.463 -19.789 1.00 79.56 87 VAL A CA 1
ATOM 694 C C . VAL A 1 87 ? -4.348 -10.345 -21.009 1.00 79.56 87 VAL A C 1
ATOM 696 O O . VAL A 1 87 ? -4.968 -11.394 -20.854 1.00 79.56 87 VAL A O 1
ATOM 699 N N . LYS A 1 88 ? -3.835 -9.979 -22.192 1.00 80.75 88 LYS A N 1
ATOM 700 C CA . LYS A 1 88 ? -3.916 -10.828 -23.395 1.00 80.75 88 LYS A CA 1
ATOM 701 C C . LYS A 1 88 ? -3.243 -12.184 -23.174 1.00 80.75 88 LYS A C 1
ATOM 703 O O . LYS A 1 88 ? -3.887 -13.206 -23.362 1.00 80.75 88 LYS A O 1
ATOM 708 N N . ASP A 1 89 ? -2.015 -12.190 -22.660 1.00 82.56 89 ASP A N 1
ATOM 709 C CA . ASP A 1 89 ? -1.273 -13.412 -22.322 1.00 82.56 89 ASP A CA 1
ATOM 710 C C . ASP A 1 89 ? -2.031 -14.314 -21.332 1.00 82.56 89 ASP A C 1
ATOM 712 O O . ASP A 1 89 ? -1.994 -15.540 -21.433 1.00 82.56 89 ASP A O 1
ATOM 716 N N . ALA A 1 90 ? -2.701 -13.723 -20.338 1.00 79.50 90 ALA A N 1
ATOM 717 C CA . ALA A 1 90 ? -3.492 -14.468 -19.363 1.00 79.50 90 ALA A CA 1
ATOM 718 C C . ALA A 1 90 ? -4.752 -15.085 -19.991 1.00 79.50 90 ALA A C 1
ATOM 720 O O . ALA A 1 90 ? -5.091 -16.226 -19.672 1.00 79.50 90 ALA A O 1
ATOM 721 N N . ILE A 1 91 ? -5.413 -14.355 -20.895 1.00 80.50 91 ILE A N 1
ATOM 722 C CA . ILE A 1 91 ? -6.563 -14.848 -21.663 1.00 80.50 91 ILE A CA 1
ATOM 723 C C . ILE A 1 91 ? -6.127 -15.999 -22.580 1.00 80.50 91 ILE A C 1
ATOM 725 O O . ILE A 1 91 ? -6.764 -17.050 -22.572 1.00 80.50 91 ILE A O 1
ATOM 729 N N . ASP A 1 92 ? -5.003 -15.848 -23.284 1.00 79.50 92 ASP A N 1
ATOM 730 C CA . ASP A 1 92 ? -4.455 -16.873 -24.182 1.00 79.50 92 ASP A CA 1
ATOM 731 C C . ASP A 1 92 ? -4.054 -18.154 -23.428 1.00 79.50 92 ASP A C 1
ATOM 733 O O . ASP A 1 92 ? -4.179 -19.261 -23.952 1.00 79.50 92 ASP A O 1
ATOM 737 N N . ARG A 1 93 ? -3.622 -18.032 -22.165 1.00 80.19 93 ARG A N 1
ATOM 738 C CA . ARG A 1 93 ? -3.320 -19.170 -21.273 1.00 80.19 93 ARG A CA 1
ATOM 739 C C . ARG A 1 93 ? -4.555 -19.764 -20.579 1.00 80.19 93 ARG A C 1
ATOM 741 O O . ARG A 1 93 ? -4.407 -20.677 -19.769 1.00 80.19 93 ARG A O 1
ATOM 748 N N . GLY A 1 94 ? -5.757 -19.274 -20.883 1.00 74.94 94 GLY A N 1
ATOM 749 C CA . GLY A 1 94 ? -7.017 -19.829 -20.386 1.00 74.94 94 GLY A CA 1
ATOM 750 C C . GLY A 1 94 ? -7.391 -19.409 -18.963 1.00 74.94 94 GLY A C 1
ATOM 751 O O . GLY A 1 94 ? -8.189 -20.092 -18.320 1.00 74.94 94 GLY A O 1
ATOM 752 N N . VAL A 1 95 ? -6.843 -18.304 -18.443 1.00 75.81 95 VAL A N 1
ATOM 753 C CA . VAL A 1 95 ? -7.294 -17.748 -17.159 1.00 75.81 95 VAL A CA 1
ATOM 754 C C . VAL A 1 95 ? -8.694 -17.150 -17.352 1.00 75.81 95 VAL A C 1
ATOM 756 O O . VAL A 1 95 ? -8.858 -16.252 -18.180 1.00 75.81 95 VAL A O 1
ATOM 759 N N . PRO A 1 96 ? -9.722 -17.597 -16.605 1.00 67.88 96 PRO A N 1
ATOM 760 C CA . PRO A 1 96 ? -11.060 -17.035 -16.727 1.00 67.88 96 PRO A CA 1
ATOM 761 C C . PRO A 1 96 ? -11.079 -15.611 -16.156 1.00 67.88 96 PRO A C 1
ATOM 763 O O . PRO A 1 96 ? -11.002 -15.408 -14.944 1.00 67.88 96 PRO A O 1
ATOM 766 N N . VAL A 1 97 ? -11.190 -14.614 -17.036 1.00 68.94 97 VAL A N 1
ATOM 767 C CA . VAL A 1 97 ? -11.306 -13.195 -16.670 1.00 68.94 97 VAL A CA 1
ATOM 768 C C . VAL A 1 97 ? -12.731 -12.713 -16.938 1.00 68.94 97 VAL A C 1
ATOM 770 O O . VAL A 1 97 ? -13.297 -12.963 -18.002 1.00 68.94 97 VAL A O 1
ATOM 773 N N . SER A 1 98 ? -13.328 -12.003 -15.976 1.00 71.00 98 SER A N 1
ATOM 774 C CA . SER A 1 98 ? -14.652 -11.402 -16.165 1.00 71.00 98 SER A CA 1
ATOM 775 C C . SER A 1 98 ? -14.596 -10.285 -17.208 1.00 71.00 98 SER A C 1
ATOM 777 O O . SER A 1 98 ? -13.809 -9.344 -17.080 1.00 71.00 98 SER A O 1
ATOM 779 N N . LYS A 1 99 ? -15.489 -10.351 -18.205 1.00 69.56 99 LYS A N 1
ATOM 780 C CA . LYS A 1 99 ? -15.652 -9.307 -19.229 1.00 69.56 99 LYS A CA 1
ATOM 781 C C . LYS A 1 99 ? -15.929 -7.943 -18.589 1.00 69.56 99 LYS A C 1
ATOM 783 O O . LYS A 1 99 ? -15.339 -6.945 -18.982 1.00 69.56 99 LYS A O 1
ATOM 788 N N . GLU A 1 100 ? -16.760 -7.897 -17.548 1.00 69.75 100 GLU A N 1
ATOM 789 C CA . GLU A 1 100 ? -17.122 -6.646 -16.867 1.00 69.75 100 GLU A CA 1
ATOM 790 C C . GLU A 1 100 ? -15.950 -5.996 -16.132 1.00 69.75 100 GLU A C 1
ATOM 792 O O . GLU A 1 100 ? -15.822 -4.769 -16.122 1.00 69.75 100 GLU A O 1
ATOM 797 N N . ALA A 1 101 ? -15.076 -6.820 -15.547 1.00 68.44 101 ALA A N 1
ATOM 798 C CA . ALA A 1 101 ? -13.865 -6.345 -14.896 1.00 68.44 101 ALA A CA 1
ATOM 799 C C . ALA A 1 101 ? -12.909 -5.715 -15.918 1.00 68.44 101 ALA A C 1
ATOM 801 O O . ALA A 1 101 ? -12.326 -4.680 -15.623 1.00 68.44 101 ALA A O 1
ATOM 802 N N . LEU A 1 102 ? -12.799 -6.265 -17.134 1.00 71.62 102 LEU A N 1
ATOM 803 C CA . LEU A 1 102 ? -11.962 -5.692 -18.197 1.00 71.62 102 LEU A CA 1
ATOM 804 C C . LEU A 1 102 ? -12.460 -4.321 -18.660 1.00 71.62 102 LEU A C 1
ATOM 806 O O . LEU A 1 102 ? -11.674 -3.377 -18.713 1.00 71.62 102 LEU A O 1
ATOM 810 N N . TYR A 1 103 ? -13.760 -4.190 -18.936 1.00 72.56 103 TYR A N 1
ATOM 811 C CA . TYR A 1 103 ? -14.338 -2.908 -19.356 1.00 72.56 103 TYR A CA 1
ATOM 812 C C . TYR A 1 103 ? -14.198 -1.834 -18.271 1.00 72.56 103 TYR A C 1
ATOM 814 O O . TYR A 1 103 ? -13.846 -0.696 -18.570 1.00 72.56 103 TYR A O 1
ATOM 822 N N . THR A 1 104 ? -14.390 -2.208 -17.002 1.00 74.31 104 THR A N 1
ATOM 823 C CA . THR A 1 104 ? -14.271 -1.280 -15.866 1.00 74.31 104 THR A CA 1
ATOM 824 C C . THR A 1 104 ? -12.818 -0.891 -15.582 1.00 74.31 104 THR A C 1
ATOM 826 O O . THR A 1 104 ? -12.538 0.269 -15.313 1.00 74.31 104 THR A O 1
ATOM 829 N N . LEU A 1 105 ? -11.874 -1.837 -15.646 1.00 73.31 105 LEU A N 1
ATOM 830 C CA . LEU A 1 105 ? -10.460 -1.573 -15.352 1.00 73.31 105 LEU A CA 1
ATOM 831 C C . LEU A 1 105 ? -9.785 -0.707 -16.421 1.00 73.31 105 LEU A C 1
ATOM 833 O O . LEU A 1 105 ? -8.944 0.122 -16.081 1.00 73.31 105 LEU A O 1
ATOM 837 N N . TYR A 1 106 ? -10.150 -0.888 -17.693 1.00 72.50 106 TYR A N 1
ATOM 838 C CA . TYR A 1 106 ? -9.582 -0.130 -18.813 1.00 72.50 106 TYR A CA 1
ATOM 839 C C . TYR A 1 106 ? -10.457 1.045 -19.271 1.00 72.50 106 TYR A C 1
ATOM 841 O O . TYR A 1 106 ? -10.123 1.684 -20.267 1.00 72.50 106 TYR A O 1
ATOM 849 N N . ASN A 1 107 ? -11.555 1.345 -18.562 1.00 68.44 107 ASN A N 1
ATOM 850 C CA . ASN A 1 107 ? -12.553 2.349 -18.955 1.00 68.44 107 ASN A CA 1
ATOM 851 C C . ASN A 1 107 ? -13.006 2.204 -20.421 1.00 68.44 107 ASN A C 1
ATOM 853 O O . ASN A 1 107 ? -13.234 3.194 -21.117 1.00 68.44 107 ASN A O 1
ATOM 857 N N . LEU A 1 108 ? -13.114 0.965 -20.901 1.00 74.56 108 LEU A N 1
ATOM 858 C CA . LEU A 1 108 ? -13.600 0.683 -22.245 1.00 74.56 108 LEU A CA 1
ATOM 859 C C . LEU A 1 108 ? -15.134 0.694 -22.222 1.00 74.56 108 LEU A C 1
ATOM 861 O O . LEU A 1 108 ? -15.728 0.095 -21.318 1.00 74.56 108 LEU A O 1
ATOM 865 N N . PRO A 1 109 ? -15.796 1.344 -23.193 1.00 68.75 109 PRO A N 1
ATOM 866 C CA . PRO A 1 109 ? -17.246 1.289 -23.285 1.00 68.75 109 PRO A CA 1
ATOM 867 C C . PRO A 1 109 ? -17.690 -0.167 -23.468 1.00 68.75 109 PRO A C 1
ATOM 869 O O . PRO A 1 109 ? -17.102 -0.916 -24.252 1.00 68.75 109 PRO A O 1
ATOM 872 N N . LYS A 1 110 ? -18.716 -0.581 -22.714 1.00 68.69 110 LYS A N 1
ATOM 873 C CA . LYS A 1 110 ? -19.347 -1.886 -22.931 1.00 68.69 110 LYS A CA 1
ATOM 874 C C . LYS A 1 110 ? -20.000 -1.854 -24.323 1.00 68.69 110 LYS A C 1
ATOM 876 O O . LYS A 1 110 ? -20.783 -0.931 -24.560 1.00 68.69 110 LYS A O 1
ATOM 881 N N . PRO A 1 111 ? -19.726 -2.823 -25.213 1.00 65.69 111 PRO A N 1
ATOM 882 C CA . PRO A 1 111 ? -20.441 -2.909 -26.480 1.00 65.69 111 PRO A CA 1
ATOM 883 C C . PRO A 1 111 ? -21.923 -3.153 -26.178 1.00 65.69 111 PRO A C 1
ATOM 885 O O . PRO A 1 111 ? -22.259 -4.050 -25.401 1.00 65.69 111 PRO A O 1
ATOM 888 N N . GLN A 1 112 ? -22.803 -2.316 -26.728 1.00 58.25 112 GLN A N 1
ATOM 889 C CA . GLN A 1 112 ? -24.248 -2.419 -26.487 1.00 58.25 112 GLN A CA 1
ATOM 890 C C . GLN A 1 112 ? -24.906 -3.494 -27.360 1.00 58.25 112 GLN A C 1
ATOM 892 O O . GLN A 1 112 ? -25.892 -4.082 -26.930 1.00 58.25 112 GLN A O 1
ATOM 897 N N . ASN A 1 113 ? -24.340 -3.780 -28.539 1.00 52.66 113 ASN A N 1
ATOM 898 C CA . ASN A 1 113 ? -24.869 -4.722 -29.527 1.00 52.66 113 ASN A CA 1
ATOM 899 C C . ASN A 1 113 ? -23.744 -5.556 -30.163 1.00 52.66 113 ASN A C 1
ATOM 901 O O . ASN A 1 113 ? -22.585 -5.141 -30.163 1.00 52.66 113 ASN A O 1
ATOM 905 N N . GLU A 1 114 ? -24.096 -6.703 -30.756 1.00 58.19 114 GLU A N 1
ATOM 906 C CA . GLU A 1 114 ? -23.170 -7.594 -31.484 1.00 58.19 114 GLU A CA 1
ATOM 907 C C . GLU A 1 114 ? -22.495 -6.915 -32.694 1.00 58.19 114 GLU A C 1
ATOM 909 O O . GLU A 1 114 ? -21.426 -7.341 -33.121 1.00 58.19 114 GLU A O 1
ATOM 914 N N . GLU A 1 115 ? -23.072 -5.818 -33.196 1.00 53.03 115 GLU A N 1
ATOM 915 C CA . GLU A 1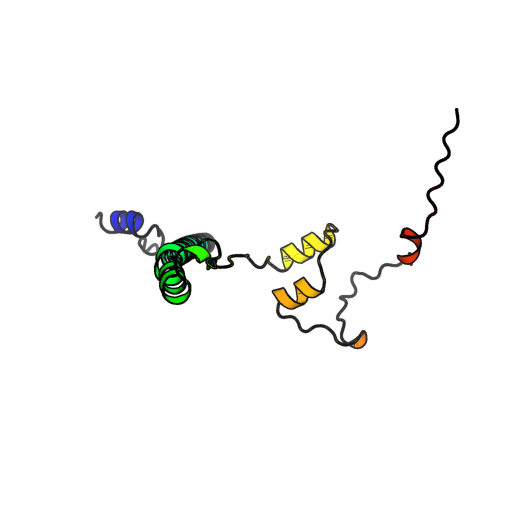 115 ? -22.543 -5.012 -34.308 1.00 53.03 115 GLU A CA 1
ATOM 916 C C . GLU A 1 115 ? -21.397 -4.061 -33.902 1.00 53.03 115 GLU A C 1
ATOM 918 O O . GLU A 1 115 ? -20.630 -3.629 -34.758 1.00 53.03 115 GLU A O 1
ATOM 923 N N . ASP A 1 116 ? -21.241 -3.764 -32.605 1.00 53.41 116 ASP A N 1
ATOM 924 C CA . ASP A 1 116 ? -20.189 -2.884 -32.052 1.00 53.41 116 ASP A CA 1
ATOM 925 C C . ASP A 1 116 ? -19.029 -3.694 -31.426 1.00 53.41 116 ASP A C 1
ATOM 927 O O . ASP A 1 116 ? -18.113 -3.170 -30.788 1.00 53.41 116 ASP A O 1
ATOM 931 N N . VAL A 1 117 ? -19.058 -5.023 -31.585 1.00 59.66 117 VAL A N 1
ATOM 932 C CA . VAL A 1 117 ? -18.004 -5.913 -31.093 1.00 59.66 117 VAL A CA 1
ATOM 933 C C . VAL A 1 117 ? -16.886 -5.989 -32.129 1.00 59.66 117 VAL A C 1
ATOM 935 O O . VAL A 1 117 ? -16.963 -6.727 -33.110 1.00 59.66 117 VAL A O 1
ATOM 938 N N . PHE A 1 118 ? -15.787 -5.275 -31.887 1.00 49.88 118 PHE A N 1
ATOM 939 C CA . PHE A 1 118 ? -14.582 -5.412 -32.707 1.00 49.88 118 PHE A CA 1
ATOM 940 C C . PHE A 1 118 ? -13.840 -6.717 -32.369 1.00 49.88 118 PHE A C 1
ATOM 942 O O . PHE A 1 118 ? -12.936 -6.754 -31.530 1.00 49.88 118 PHE A O 1
ATOM 949 N N . VAL A 1 119 ? -14.223 -7.816 -33.022 1.00 56.56 119 VAL A N 1
ATOM 950 C CA . VAL A 1 119 ? -13.443 -9.059 -33.013 1.00 56.56 119 VAL A CA 1
ATOM 951 C C . VAL A 1 119 ? -12.334 -8.922 -34.051 1.00 56.56 119 VAL A C 1
ATOM 953 O O . VAL A 1 119 ? -12.588 -8.884 -35.253 1.00 56.56 119 VAL A O 1
ATOM 956 N N . SER A 1 120 ? -11.079 -8.855 -33.603 1.00 42.88 120 SER A N 1
ATOM 957 C CA . SER A 1 120 ? -9.961 -8.992 -34.539 1.00 42.88 120 SER A CA 1
ATOM 958 C C . SER A 1 120 ? -10.025 -10.386 -35.196 1.00 42.88 120 SER A C 1
ATOM 960 O O . SER A 1 120 ? -10.176 -11.382 -34.486 1.00 42.88 120 SER A O 1
ATOM 962 N N . PRO A 1 121 ? -9.909 -10.505 -36.532 1.00 42.94 121 PRO A N 1
ATOM 963 C CA . PRO A 1 121 ? -10.249 -11.726 -37.276 1.00 42.94 121 PRO A CA 1
ATOM 964 C C . PRO A 1 121 ? -9.287 -12.915 -37.068 1.00 42.94 121 PRO A C 1
ATOM 966 O O . PRO A 1 121 ? -9.300 -13.861 -37.848 1.00 42.94 121 PRO A O 1
ATOM 969 N N . LYS A 1 122 ? -8.438 -12.903 -36.031 1.00 47.44 122 LYS A N 1
ATOM 970 C CA . LYS A 1 122 ? -7.492 -13.993 -35.736 1.00 47.44 122 LYS A CA 1
ATOM 971 C C . LYS A 1 122 ? -8.030 -15.071 -34.789 1.00 47.44 122 LYS A C 1
ATOM 973 O O . LYS A 1 122 ? -7.325 -16.043 -34.551 1.00 47.44 122 LYS A O 1
ATOM 978 N N . LEU A 1 123 ? -9.269 -14.960 -34.311 1.00 45.50 123 LEU A N 1
ATOM 979 C CA . LEU A 1 123 ? -9.988 -16.085 -33.710 1.00 45.50 123 LEU A CA 1
ATOM 980 C C . LEU A 1 123 ? -11.312 -16.305 -34.439 1.00 45.50 123 LEU A C 1
ATOM 982 O O . LEU A 1 123 ? -12.385 -15.979 -33.945 1.00 45.50 123 LEU A O 1
ATOM 986 N N . SER A 1 124 ? -11.231 -16.896 -35.626 1.00 31.42 124 SER A N 1
ATOM 987 C CA . SER A 1 124 ? -12.303 -17.758 -36.109 1.00 31.42 124 SER A CA 1
ATOM 988 C C . SER A 1 124 ? -12.067 -19.160 -35.529 1.00 31.42 124 SER A C 1
ATOM 990 O O . SER A 1 124 ? -11.198 -19.872 -36.044 1.00 31.42 124 SER A O 1
ATOM 992 N N . PRO A 1 125 ? -12.780 -19.594 -34.474 1.00 39.00 125 PRO A N 1
ATOM 993 C CA . PRO A 1 125 ? -12.848 -21.008 -34.147 1.00 39.00 125 PRO A CA 1
ATOM 994 C C . PRO A 1 125 ? -13.653 -21.694 -35.256 1.00 39.00 125 PRO A C 1
ATOM 996 O O . PRO A 1 125 ? -14.882 -21.718 -35.249 1.00 39.00 125 PRO A O 1
ATOM 999 N N . GLN A 1 126 ? -12.953 -22.211 -36.266 1.00 39.25 126 GLN A N 1
ATOM 1000 C CA . GLN A 1 126 ? -13.517 -23.246 -37.122 1.00 39.25 126 GLN A CA 1
ATOM 1001 C C . GLN A 1 126 ? -13.757 -24.480 -36.252 1.00 39.25 126 GLN A C 1
ATOM 1003 O O . GLN A 1 126 ? -12.811 -25.087 -35.758 1.00 39.25 126 GLN A O 1
ATOM 1008 N N . GLY A 1 127 ? -15.028 -24.831 -36.078 1.00 36.03 127 GLY A N 1
ATOM 1009 C CA . GLY A 1 127 ? -15.459 -26.047 -35.398 1.00 36.03 127 GLY A CA 1
ATOM 1010 C C . GLY A 1 127 ? -16.358 -25.732 -34.216 1.00 36.03 127 GLY A C 1
ATOM 1011 O O . GLY A 1 127 ? -15.882 -25.505 -33.108 1.00 36.03 127 GLY A O 1
ATOM 1012 N N . GLY A 1 128 ? -17.669 -25.714 -34.464 1.00 40.31 128 GLY A N 1
ATOM 1013 C CA . GLY A 1 128 ? -18.669 -25.583 -33.415 1.00 40.31 128 GLY A CA 1
ATOM 1014 C C . GLY A 1 128 ? -18.538 -26.708 -32.391 1.00 40.31 128 GLY A C 1
ATOM 1015 O O . GLY A 1 128 ? -18.683 -27.882 -32.724 1.00 40.31 128 GLY A O 1
ATOM 1016 N N . MET A 1 129 ? -18.294 -26.329 -31.142 1.00 38.44 129 MET A N 1
ATOM 1017 C CA . MET A 1 129 ? -18.724 -27.101 -29.987 1.00 38.44 129 MET A CA 1
ATOM 1018 C C . MET A 1 129 ? -19.575 -26.180 -29.125 1.00 38.44 129 MET A C 1
ATOM 1020 O O . MET A 1 129 ? -19.117 -25.141 -28.648 1.00 38.44 129 MET A O 1
ATOM 1024 N N . ASP A 1 130 ? -20.840 -26.558 -29.008 1.00 42.12 130 ASP A N 1
ATOM 1025 C CA . ASP A 1 130 ? -21.842 -25.925 -28.171 1.00 42.12 130 ASP A CA 1
ATOM 1026 C C . ASP A 1 130 ? -21.472 -26.140 -26.691 1.00 42.12 130 ASP A C 1
ATOM 1028 O O . ASP A 1 130 ? -21.327 -27.268 -26.217 1.00 42.12 130 ASP A O 1
ATOM 1032 N N . PHE A 1 131 ? -21.264 -25.046 -25.955 1.00 51.22 131 PHE A N 1
ATOM 1033 C CA . PHE A 1 131 ? -20.870 -25.071 -24.541 1.00 51.22 131 PHE A CA 1
ATOM 1034 C C . PHE A 1 131 ? -22.022 -25.470 -23.598 1.00 51.22 131 PHE A C 1
ATOM 1036 O O . PHE A 1 131 ? -21.798 -25.612 -22.393 1.00 51.22 131 PHE A O 1
ATOM 1043 N N . SER A 1 132 ? -23.239 -25.677 -24.116 1.00 50.81 132 SER A N 1
ATOM 1044 C CA . SER A 1 132 ? -24.386 -26.144 -23.328 1.00 50.81 132 SER A CA 1
ATOM 1045 C C . SER A 1 132 ? -24.377 -27.657 -23.039 1.00 50.81 132 SER A C 1
ATOM 1047 O O . SER A 1 132 ? -24.973 -28.087 -22.049 1.00 50.81 132 SER A O 1
ATOM 1049 N N . ASP A 1 133 ? -23.600 -28.452 -23.786 1.00 43.94 133 ASP A N 1
ATOM 1050 C CA . ASP A 1 133 ? -23.516 -29.913 -23.606 1.00 43.94 133 ASP A CA 1
ATOM 1051 C C . ASP A 1 133 ? -22.556 -30.358 -22.485 1.00 43.94 133 ASP A C 1
ATOM 1053 O O . ASP A 1 133 ? -22.616 -31.492 -22.002 1.00 43.94 133 ASP A O 1
ATOM 1057 N N . PHE A 1 134 ? -21.682 -29.468 -22.001 1.00 47.41 134 PHE A N 1
ATOM 1058 C CA . PHE A 1 134 ? -20.739 -29.797 -20.921 1.00 47.41 134 PHE A CA 1
ATOM 1059 C C . PHE A 1 134 ? -21.402 -29.902 -19.537 1.00 47.41 134 PHE A C 1
ATOM 1061 O O . PHE A 1 134 ? -20.871 -30.568 -18.646 1.00 47.41 134 PHE A O 1
ATOM 1068 N N . PHE A 1 135 ? -22.563 -29.270 -19.344 1.00 52.53 135 PHE A N 1
ATOM 1069 C CA . PHE A 1 135 ? -23.269 -29.234 -18.058 1.00 52.53 135 PHE A CA 1
ATOM 1070 C C . PHE A 1 135 ? -24.369 -30.301 -17.918 1.00 52.53 135 PHE A C 1
ATOM 1072 O O . PHE A 1 135 ? -24.931 -30.445 -16.832 1.00 52.53 135 PHE A O 1
ATOM 1079 N N . THR A 1 136 ? -24.667 -31.076 -18.968 1.00 47.25 136 THR A N 1
ATOM 1080 C CA . THR A 1 136 ? -25.819 -32.001 -19.007 1.00 47.25 136 THR A CA 1
ATOM 1081 C C . THR A 1 136 ? -25.457 -33.489 -19.056 1.00 47.25 136 THR A C 1
ATOM 1083 O O . THR A 1 136 ? -26.347 -34.330 -19.183 1.00 47.25 136 THR A O 1
ATOM 1086 N N . LEU A 1 137 ? -24.190 -33.874 -18.873 1.00 39.66 137 LEU A N 1
ATOM 1087 C CA . LEU A 1 137 ? -23.824 -35.295 -18.802 1.00 39.66 137 LEU A CA 1
ATOM 1088 C C . LEU A 1 137 ? -24.306 -35.939 -17.481 1.00 39.66 137 LEU A C 1
ATOM 1090 O O . LEU A 1 137 ? -23.841 -35.556 -16.402 1.00 39.66 137 LEU A O 1
ATOM 1094 N N . PRO A 1 138 ? -25.182 -36.968 -17.509 1.00 43.28 138 PRO A N 1
ATOM 1095 C CA . PRO A 1 138 ? -25.538 -37.696 -16.300 1.00 43.28 138 PRO A CA 1
ATOM 1096 C C . PRO A 1 138 ? -24.328 -38.497 -15.801 1.00 43.28 138 PRO A C 1
ATOM 1098 O O . PRO A 1 138 ? -23.812 -39.374 -16.498 1.00 43.28 138 PRO A O 1
ATOM 1101 N N . ARG A 1 139 ? -23.901 -38.241 -14.554 1.00 55.69 139 ARG A N 1
ATOM 1102 C CA . ARG A 1 139 ? -22.937 -39.081 -13.821 1.00 55.69 139 ARG A CA 1
ATOM 1103 C C . ARG A 1 139 ? -23.468 -40.516 -13.732 1.00 55.69 139 ARG A C 1
ATOM 1105 O O . ARG A 1 139 ? -24.196 -40.857 -12.804 1.00 55.69 139 ARG A O 1
ATOM 1112 N N . ARG A 1 140 ? -23.077 -41.391 -14.659 1.00 39.44 140 ARG A N 1
ATOM 1113 C CA . ARG A 1 140 ? -23.192 -42.843 -14.478 1.00 39.44 140 ARG A CA 1
ATOM 1114 C C . ARG A 1 140 ? -21.861 -43.398 -13.999 1.00 39.44 140 ARG A C 1
ATOM 1116 O O . ARG A 1 140 ? -20.990 -43.749 -14.784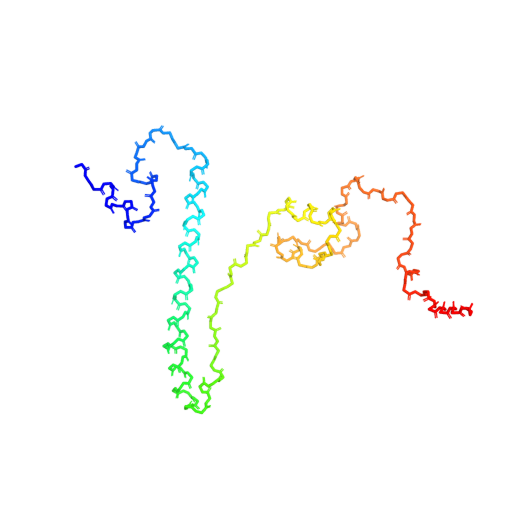 1.00 39.44 140 ARG A O 1
ATOM 1123 N N . VAL A 1 141 ? -21.748 -43.509 -12.680 1.00 51.38 141 VAL A N 1
ATOM 1124 C CA . VAL A 1 141 ? -20.788 -44.403 -12.034 1.00 51.38 141 VAL A CA 1
ATOM 1125 C C . VAL A 1 141 ? -21.211 -45.833 -12.367 1.00 51.38 141 VAL A C 1
ATOM 1127 O O . VAL A 1 141 ? -22.286 -46.274 -11.963 1.00 51.38 141 VAL A O 1
ATOM 1130 N N . LYS A 1 142 ? -20.382 -46.567 -13.110 1.00 37.28 142 LYS A N 1
ATOM 1131 C CA . LYS A 1 142 ? -20.428 -48.031 -13.120 1.00 37.28 142 LYS A CA 1
ATOM 1132 C C . LYS A 1 142 ? -19.123 -48.555 -12.542 1.00 37.28 142 LYS A C 1
ATOM 1134 O O . LYS A 1 142 ? -18.127 -48.668 -13.244 1.00 37.28 142 LYS A O 1
ATOM 1139 N N . LEU A 1 143 ? -19.171 -48.868 -11.251 1.00 41.88 143 LEU A N 1
ATOM 1140 C CA . LEU A 1 143 ? -18.272 -49.834 -10.636 1.00 41.88 143 LEU A CA 1
ATOM 1141 C C . LEU A 1 143 ? -18.626 -51.213 -11.208 1.00 41.88 143 LEU A C 1
ATOM 1143 O O . LEU A 1 143 ? -19.806 -51.568 -11.285 1.00 41.88 143 LEU A O 1
ATOM 1147 N N . LYS A 1 144 ? -17.619 -51.977 -11.624 1.00 37.03 144 LYS A N 1
ATOM 1148 C CA . LYS A 1 144 ? -17.745 -53.418 -11.852 1.00 37.03 144 LYS A CA 1
ATOM 1149 C C . LYS A 1 144 ? -16.646 -54.145 -11.059 1.00 37.03 144 LYS A C 1
ATOM 1151 O O . LYS A 1 144 ? -15.634 -53.508 -10.776 1.00 37.03 144 LYS A O 1
ATOM 1156 N N . PRO A 1 145 ? -16.933 -55.393 -10.647 1.00 50.25 145 PRO A N 1
ATOM 1157 C CA . PRO A 1 145 ? -16.309 -56.088 -9.522 1.00 50.25 145 PRO A CA 1
ATOM 1158 C C . PRO A 1 145 ? -14.879 -56.545 -9.790 1.00 50.25 145 PRO A C 1
ATOM 1160 O O . PRO A 1 145 ? -14.549 -56.774 -10.976 1.00 50.25 145 PRO A O 1
#

Sequence (145 aa):
MCNAEISKAITGEILTADKGNTGSYALAKVHYETLKKRGRKVAKALANTLNRTLIRWIVELNYGKDLLHLTPKLQFDFKEIPEWEQVKDAIDRGVPVSKEALYTLYNLPKPQNEEDVFVSPKLSPQGGMDFSDFFTLPRRVKLKP

InterPro domains:
  IPR009279 Portal protein, Mu bacteriophage [PF06074] (1-108)

Organism: NCBI:txid1914305

Foldseek 3Di:
DCPLVVCCVVVVQNPVSDPDVDDDPVNVVVVVVVVLVVVQVVQAVVQVVCQVPVQLVVCCVPPNPVCSVVGDGDDDDPDDLDDVVVVVVCVVVPPDDDPVCVCVSVVPDDDPDPVSDPDDPPDPPPDDDDPVVVVPDDDDDDDDD

Secondary structure (DSSP, 8-state):
--HHHHHHHHH--STTT---S---HHHHHHHHHHHHHHHHHHHHHHHHHHHHTHHHHHHHHHH-GGGGGG--------PPPPPHHHHHHHHHTT----HHHHHHHTTPPPP-SGGG----TT----S---TTGGG----------

Radius of gyration: 27.12 Å; chains: 1; bounding box: 59×73×61 Å